Protein AF-A0A6B3FIM6-F1 (afdb_monomer_lite)

Sequence (51 aa):
VGTVCAAVPMSTGPTVGCLAVSLPARHAHRLHAAAAALSRGSTPVLLSLTI

Secondary structure (DSSP, 8-state):
--EEEEEEEEEETTEEEEEEEEEEGGGHHHHHHHHHHHHHHHHHHHHHHH-

Radius of gyration: 12.29 Å; chains: 1; bounding box: 29×19×33 Å

Foldseek 3Di:
DQKDKDWAWDDDPPDTDIDMDIDGPVCVVCRVVVSVVCNVCVVVVVVVVVD

pLDDT: mean 87.17, std 9.15, range [58.22, 96.44]

Structure (mmCIF, N/CA/C/O backbone):
data_AF-A0A6B3FIM6-F1
#
_entry.id   AF-A0A6B3FIM6-F1
#
loop_
_atom_site.group_PDB
_atom_site.id
_atom_site.type_symbol
_atom_site.label_atom_id
_atom_site.label_alt_id
_atom_site.label_comp_id
_atom_site.label_asym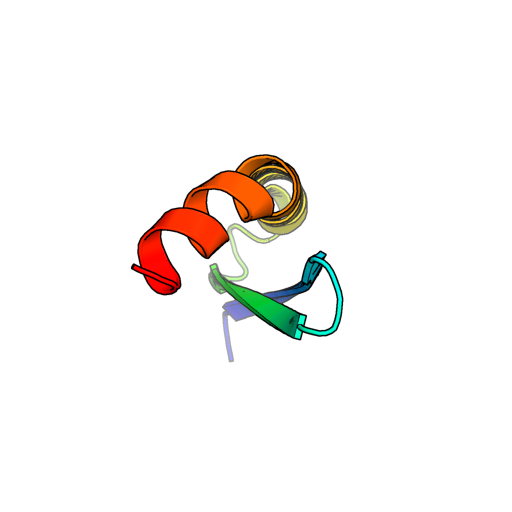_id
_atom_site.label_entity_id
_atom_site.label_seq_id
_atom_site.pdbx_PDB_ins_code
_atom_site.Cartn_x
_atom_site.Cartn_y
_atom_site.Cartn_z
_atom_site.occupancy
_atom_site.B_iso_or_equiv
_atom_site.auth_seq_id
_atom_site.auth_comp_id
_atom_site.auth_asym_id
_atom_site.auth_atom_id
_atom_site.pdbx_PDB_model_num
ATOM 1 N N . VAL A 1 1 ? 1.255 -7.605 -15.574 1.00 71.00 1 VAL A N 1
ATOM 2 C CA . VAL A 1 1 ? 2.702 -7.905 -15.727 1.00 71.00 1 VAL A CA 1
ATOM 3 C C . VAL A 1 1 ? 3.432 -6.593 -15.980 1.00 71.00 1 VAL A C 1
ATOM 5 O O . VAL A 1 1 ? 2.961 -5.829 -16.809 1.00 71.00 1 VAL A O 1
ATOM 8 N N . GLY A 1 2 ? 4.488 -6.277 -15.221 1.00 92.75 2 GLY A N 1
ATOM 9 C CA . GLY A 1 2 ? 5.200 -4.986 -15.315 1.00 92.75 2 GLY A CA 1
ATOM 10 C C . GLY A 1 2 ? 4.967 -4.013 -14.151 1.00 92.75 2 GLY A C 1
ATOM 11 O O . GLY A 1 2 ? 5.519 -2.912 -14.160 1.00 92.75 2 GLY A O 1
ATOM 12 N N . THR A 1 3 ? 4.207 -4.418 -13.133 1.00 95.62 3 THR A N 1
ATOM 13 C CA . THR A 1 3 ? 4.052 -3.701 -11.863 1.00 95.62 3 THR A CA 1
ATOM 14 C C . THR A 1 3 ? 4.421 -4.597 -10.690 1.00 95.62 3 THR A C 1
ATOM 16 O O . THR A 1 3 ? 4.379 -5.823 -10.784 1.00 95.62 3 THR A O 1
ATOM 19 N N . VAL A 1 4 ? 4.790 -3.961 -9.589 1.00 95.75 4 VAL A N 1
ATOM 20 C CA . VAL A 1 4 ? 5.004 -4.574 -8.282 1.00 95.75 4 VAL A CA 1
ATOM 21 C C . VAL A 1 4 ? 4.051 -3.916 -7.291 1.00 95.75 4 VAL A C 1
ATOM 23 O O . VAL A 1 4 ? 3.789 -2.716 -7.401 1.00 95.75 4 VAL A O 1
ATOM 26 N N . CYS A 1 5 ? 3.515 -4.696 -6.357 1.00 96.00 5 CYS A N 1
ATOM 27 C CA . CYS A 1 5 ? 2.548 -4.226 -5.372 1.00 96.00 5 CYS A CA 1
ATOM 28 C C . CYS A 1 5 ? 3.080 -4.469 -3.959 1.00 96.00 5 CYS A C 1
ATOM 30 O O . CYS A 1 5 ? 3.707 -5.498 -3.703 1.00 96.00 5 CYS A O 1
ATOM 32 N N . ALA A 1 6 ? 2.823 -3.528 -3.057 1.00 95.44 6 ALA A N 1
ATOM 33 C CA . ALA A 1 6 ? 3.041 -3.692 -1.628 1.00 95.44 6 ALA A CA 1
ATOM 34 C C . ALA A 1 6 ? 1.734 -3.418 -0.883 1.00 95.44 6 ALA A C 1
ATOM 36 O O . ALA A 1 6 ? 1.073 -2.408 -1.132 1.00 95.44 6 ALA A O 1
ATOM 37 N N . ALA A 1 7 ? 1.392 -4.322 0.032 1.00 94.69 7 ALA A N 1
ATOM 38 C CA . ALA A 1 7 ? 0.269 -4.194 0.946 1.00 94.69 7 ALA A CA 1
ATOM 39 C C . ALA A 1 7 ? 0.782 -3.692 2.302 1.00 94.69 7 ALA A C 1
ATOM 41 O O . ALA A 1 7 ? 1.730 -4.244 2.860 1.00 94.69 7 ALA A O 1
ATOM 42 N N . VAL A 1 8 ? 0.165 -2.633 2.816 1.00 91.56 8 VAL A N 1
ATOM 43 C CA . VAL A 1 8 ? 0.480 -2.009 4.098 1.00 91.56 8 VAL A CA 1
ATOM 44 C C . VAL A 1 8 ? -0.703 -2.260 5.030 1.00 91.56 8 VAL A C 1
ATOM 46 O O . VAL A 1 8 ? -1.784 -1.704 4.804 1.00 91.56 8 VAL A O 1
ATOM 49 N N . PRO A 1 9 ? -0.549 -3.126 6.042 1.00 87.31 9 PRO A N 1
ATOM 50 C CA . PRO A 1 9 ? -1.595 -3.344 7.023 1.00 87.31 9 PRO A CA 1
ATOM 51 C C . PRO A 1 9 ? -1.740 -2.105 7.904 1.00 87.31 9 PRO A C 1
ATOM 53 O O . PRO A 1 9 ? -0.757 -1.439 8.238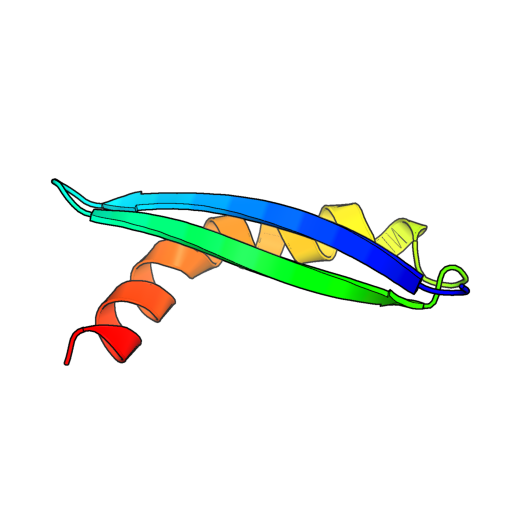 1.00 87.31 9 PRO A O 1
ATOM 56 N N . MET A 1 10 ? -2.974 -1.815 8.293 1.00 84.12 10 MET A N 1
ATOM 57 C CA . MET A 1 10 ? -3.289 -0.748 9.229 1.00 84.12 10 MET A CA 1
ATOM 58 C C . MET A 1 10 ? -4.313 -1.243 10.243 1.00 84.12 10 MET A C 1
ATOM 60 O O . MET A 1 10 ? -5.311 -1.872 9.887 1.00 84.12 10 MET A O 1
ATOM 64 N N . SER A 1 11 ? -4.047 -0.943 11.509 1.00 77.50 11 SER A N 1
ATOM 65 C CA . SER A 1 11 ? -4.914 -1.297 12.626 1.00 77.50 11 SER A CA 1
ATOM 66 C C . SER A 1 11 ? -5.221 -0.033 13.407 1.00 77.50 11 SER A C 1
ATOM 68 O O . SER A 1 11 ? -4.310 0.685 13.827 1.00 77.50 11 SER A O 1
ATOM 70 N N . THR A 1 12 ? -6.500 0.271 13.599 1.00 73.50 12 THR A N 1
ATOM 71 C CA . THR A 1 12 ? -6.922 1.394 14.442 1.00 73.50 12 THR A CA 1
ATOM 72 C C . THR A 1 12 ? -8.178 0.984 15.192 1.00 73.50 12 THR A C 1
ATOM 74 O O . THR A 1 12 ? -9.270 0.928 14.626 1.00 73.50 12 THR A O 1
ATOM 77 N N . GLY A 1 13 ? -8.003 0.634 16.469 1.00 75.88 13 GLY A N 1
ATOM 78 C CA . GLY A 1 13 ? -9.068 0.056 17.287 1.00 75.88 13 GLY A CA 1
ATOM 79 C C . GLY A 1 13 ? -9.597 -1.265 16.695 1.00 75.88 13 GLY A C 1
ATOM 80 O O . GLY A 1 13 ? -8.788 -2.107 16.307 1.00 75.88 13 GLY A O 1
ATOM 81 N N . PRO A 1 14 ? -10.926 -1.468 16.612 1.00 76.00 14 PRO A N 1
ATOM 82 C CA . PRO A 1 14 ? -11.523 -2.689 16.056 1.00 76.00 14 PRO A CA 1
ATOM 83 C C . PRO A 1 14 ? -11.423 -2.773 14.524 1.00 76.00 14 PRO A C 1
ATOM 85 O O . PRO A 1 14 ? -11.706 -3.815 13.936 1.00 76.00 14 PRO A O 1
ATOM 88 N N . THR A 1 15 ? -11.040 -1.680 13.866 1.00 70.38 15 THR A N 1
ATOM 89 C CA . THR A 1 15 ? -10.920 -1.594 12.412 1.00 70.38 15 THR A CA 1
ATOM 90 C C . THR A 1 15 ? -9.557 -2.106 11.964 1.00 70.38 15 THR A C 1
ATOM 92 O O . THR A 1 15 ? -8.517 -1.528 12.295 1.00 70.38 15 THR A O 1
ATOM 95 N N . VAL A 1 16 ? -9.572 -3.181 11.177 1.00 78.88 16 VAL A N 1
ATOM 96 C CA . VAL A 1 16 ? -8.399 -3.720 10.483 1.00 78.88 16 VAL A CA 1
ATOM 97 C C . VAL A 1 16 ? -8.605 -3.500 8.993 1.00 78.88 16 VAL A C 1
ATOM 99 O O . VAL A 1 16 ? -9.590 -3.960 8.417 1.00 78.88 16 VAL A O 1
ATOM 102 N N . GLY A 1 17 ? -7.682 -2.768 8.378 1.00 85.19 17 GLY A N 1
ATOM 103 C CA . GLY A 1 17 ? -7.721 -2.437 6.961 1.00 85.19 17 GLY A CA 1
ATOM 104 C C . GLY A 1 17 ? -6.367 -2.643 6.296 1.00 85.19 17 GLY A C 1
ATOM 105 O O . GLY A 1 17 ? -5.361 -2.959 6.936 1.00 85.19 17 GLY A O 1
ATOM 106 N N . CYS A 1 18 ? -6.336 -2.446 4.984 1.00 88.62 18 CYS A N 1
ATOM 107 C CA . CYS A 1 18 ? -5.103 -2.508 4.219 1.00 88.62 18 CYS A CA 1
ATOM 108 C C . CYS A 1 18 ? -5.088 -1.422 3.148 1.00 88.62 18 CYS A C 1
ATOM 110 O O . CYS A 1 18 ? -6.074 -1.223 2.440 1.00 88.62 18 CYS A O 1
ATOM 112 N N . LEU A 1 19 ? -3.948 -0.745 3.021 1.00 89.56 19 LEU A N 1
ATOM 113 C CA . LEU A 1 19 ? -3.652 0.132 1.897 1.00 89.56 19 LEU A CA 1
ATOM 114 C C . LEU A 1 19 ? -2.674 -0.574 0.966 1.00 89.56 19 LEU A C 1
ATOM 116 O O . LEU A 1 19 ? -1.699 -1.169 1.418 1.00 89.56 19 LEU A O 1
ATOM 120 N N . ALA A 1 20 ? -2.904 -0.484 -0.339 1.00 93.19 20 ALA A N 1
ATOM 121 C CA . ALA A 1 20 ? -2.020 -1.067 -1.337 1.00 93.19 20 ALA A CA 1
ATOM 122 C C . ALA A 1 20 ? -1.413 0.022 -2.220 1.00 93.19 20 ALA A C 1
ATOM 124 O O . ALA A 1 20 ? -2.082 0.988 -2.589 1.00 93.19 20 ALA A O 1
ATOM 125 N N . VAL A 1 21 ? -0.149 -0.158 -2.598 1.00 94.19 21 VAL A N 1
ATOM 126 C CA . VAL A 1 21 ? 0.527 0.700 -3.573 1.00 94.19 21 VAL A CA 1
ATOM 127 C C . VAL A 1 21 ? 1.123 -0.151 -4.684 1.00 94.19 21 VAL A C 1
ATOM 129 O O . VAL A 1 21 ? 1.847 -1.112 -4.430 1.00 94.19 21 VAL A O 1
ATOM 132 N N . SER A 1 22 ? 0.814 0.214 -5.926 1.00 96.44 22 SER A N 1
ATOM 133 C CA . SER A 1 22 ? 1.359 -0.417 -7.127 1.00 96.44 22 SER A CA 1
ATOM 134 C C . SER A 1 22 ? 2.295 0.544 -7.846 1.00 96.44 22 SER A C 1
ATOM 136 O O . SER A 1 22 ? 1.962 1.708 -8.056 1.00 96.44 22 SER A O 1
ATOM 138 N N . LEU A 1 23 ? 3.460 0.052 -8.257 1.00 96.31 23 LEU A N 1
ATOM 139 C CA . LEU A 1 23 ? 4.438 0.816 -9.028 1.00 96.31 23 LEU A CA 1
ATOM 140 C C . LEU A 1 23 ? 4.891 0.017 -10.248 1.00 96.31 23 LEU A C 1
ATOM 142 O O . LEU A 1 23 ? 4.923 -1.212 -10.195 1.00 96.31 23 LEU A O 1
ATOM 146 N N . PRO A 1 24 ? 5.311 0.678 -11.337 1.00 96.25 24 PRO A N 1
ATOM 147 C CA . PRO A 1 24 ? 5.992 -0.009 -12.423 1.00 96.25 24 PRO A CA 1
ATOM 148 C C . PRO A 1 24 ? 7.254 -0.722 -11.922 1.00 96.25 24 PRO A C 1
ATOM 150 O O . PRO A 1 24 ? 7.994 -0.160 -11.117 1.00 96.25 24 PRO A O 1
ATOM 153 N N . ALA A 1 25 ? 7.553 -1.912 -12.446 1.00 94.94 25 ALA A N 1
ATOM 154 C CA . ALA A 1 25 ? 8.682 -2.737 -12.003 1.00 94.94 25 ALA A CA 1
ATOM 155 C C . ALA A 1 25 ? 10.044 -2.019 -12.109 1.00 94.94 25 ALA A C 1
ATOM 157 O O . ALA A 1 25 ? 10.901 -2.192 -11.248 1.00 94.94 25 ALA A O 1
ATOM 158 N N . ARG A 1 26 ? 10.217 -1.113 -13.084 1.00 95.56 26 ARG A N 1
ATOM 159 C CA . ARG A 1 26 ? 11.409 -0.241 -13.194 1.00 95.56 26 ARG A CA 1
ATOM 160 C C . ARG A 1 26 ? 11.640 0.658 -11.966 1.00 95.56 26 ARG A C 1
ATOM 162 O O . ARG A 1 26 ? 12.760 1.075 -11.696 1.00 95.56 26 ARG A O 1
ATOM 169 N N . HIS A 1 27 ? 10.584 0.943 -11.205 1.00 95.44 27 HIS A N 1
ATOM 170 C CA . HIS A 1 27 ? 10.619 1.733 -9.975 1.00 95.44 27 HIS A CA 1
ATOM 171 C C . HIS A 1 27 ? 10.50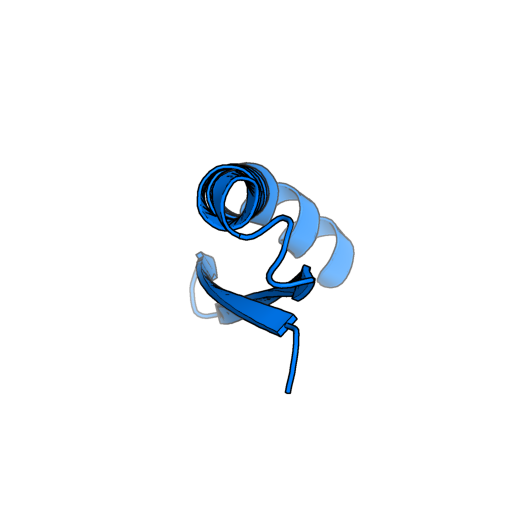3 0.869 -8.713 1.00 95.44 27 HIS A C 1
ATOM 173 O O . HIS A 1 27 ? 10.250 1.406 -7.636 1.00 95.44 27 HIS A O 1
ATOM 179 N N . ALA A 1 28 ? 10.695 -0.451 -8.812 1.00 92.38 28 ALA A N 1
ATOM 180 C CA . ALA A 1 28 ? 10.564 -1.358 -7.672 1.00 92.38 28 ALA A CA 1
ATOM 181 C C . ALA A 1 28 ? 11.482 -0.983 -6.497 1.00 92.38 28 ALA A C 1
ATOM 183 O O . ALA A 1 28 ? 11.085 -1.128 -5.346 1.00 92.38 28 ALA A O 1
ATOM 184 N N . HIS A 1 29 ? 12.654 -0.396 -6.765 1.00 94.81 29 HIS A N 1
ATOM 185 C CA . HIS A 1 29 ? 13.556 0.117 -5.726 1.00 94.81 29 HIS A CA 1
ATOM 186 C C . HIS A 1 29 ? 12.907 1.185 -4.823 1.00 94.81 29 HIS A C 1
ATOM 188 O O . HIS A 1 29 ? 13.287 1.331 -3.664 1.00 94.81 29 HIS A O 1
ATOM 194 N N . ARG A 1 30 ? 11.896 1.915 -5.319 1.00 94.25 30 ARG A N 1
ATOM 195 C CA . ARG A 1 30 ? 11.129 2.896 -4.533 1.00 94.25 30 ARG A CA 1
ATOM 196 C C . ARG A 1 30 ? 9.946 2.282 -3.798 1.00 94.25 30 ARG A C 1
ATOM 198 O O . ARG A 1 30 ? 9.375 2.958 -2.947 1.00 94.25 30 ARG A O 1
ATOM 205 N N . LEU A 1 31 ? 9.565 1.042 -4.107 1.00 96.00 31 LEU A N 1
ATOM 206 C CA . LEU A 1 31 ? 8.368 0.414 -3.547 1.00 96.00 31 LEU A CA 1
ATOM 207 C C . LEU A 1 31 ? 8.437 0.343 -2.024 1.00 96.00 31 LEU A C 1
ATOM 209 O O . LEU A 1 31 ? 7.467 0.693 -1.360 1.00 96.00 31 LEU A O 1
ATOM 213 N N . HIS A 1 32 ? 9.594 -0.024 -1.472 1.00 93.69 32 HIS A N 1
ATOM 214 C CA . HIS A 1 32 ? 9.777 -0.068 -0.025 1.00 93.69 32 HIS A CA 1
ATOM 215 C C . HIS A 1 32 ? 9.619 1.319 0.616 1.00 93.69 32 HIS A C 1
ATOM 217 O O . HIS A 1 32 ? 8.885 1.473 1.588 1.00 93.69 32 HIS A O 1
ATOM 223 N N . ALA A 1 33 ? 10.235 2.350 0.030 1.00 96.12 33 ALA A N 1
ATOM 224 C CA . ALA A 1 33 ? 10.110 3.720 0.521 1.00 96.12 33 ALA A CA 1
ATOM 225 C C . ALA A 1 33 ? 8.664 4.245 0.430 1.00 96.12 33 ALA A C 1
ATOM 227 O O . ALA A 1 33 ? 8.190 4.896 1.361 1.00 96.12 33 ALA A O 1
ATOM 228 N N . ALA A 1 34 ? 7.951 3.931 -0.657 1.00 94.81 34 ALA A N 1
ATOM 229 C CA . ALA A 1 34 ? 6.544 4.282 -0.839 1.00 94.81 34 ALA A CA 1
ATOM 230 C C . ALA A 1 34 ? 5.642 3.579 0.187 1.00 94.81 34 ALA A C 1
ATOM 232 O O . ALA A 1 34 ? 4.833 4.236 0.840 1.00 94.81 34 ALA A O 1
ATOM 233 N N . ALA A 1 35 ? 5.825 2.272 0.393 1.00 94.44 35 ALA A N 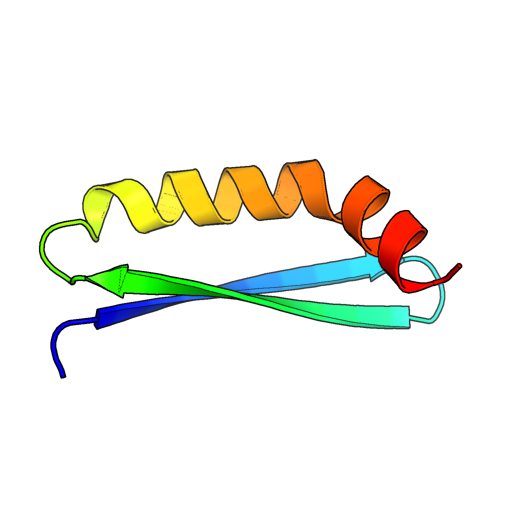1
ATOM 234 C CA . ALA A 1 35 ? 5.093 1.511 1.403 1.00 94.44 35 ALA A CA 1
ATOM 235 C C . ALA A 1 35 ? 5.368 2.034 2.824 1.00 94.44 35 ALA A C 1
ATOM 237 O O . ALA A 1 35 ? 4.441 2.212 3.611 1.00 94.44 35 ALA A O 1
ATOM 238 N N . ALA A 1 36 ? 6.625 2.366 3.138 1.00 94.00 36 ALA A N 1
ATOM 239 C CA . ALA A 1 36 ? 6.998 2.945 4.427 1.00 94.00 36 ALA A CA 1
ATOM 240 C C . ALA A 1 36 ? 6.380 4.339 4.645 1.00 94.00 36 ALA A C 1
ATOM 242 O O . ALA A 1 36 ? 5.987 4.674 5.762 1.00 94.00 36 ALA A O 1
ATOM 243 N N . ALA A 1 37 ? 6.271 5.152 3.589 1.00 93.12 37 ALA A N 1
ATOM 244 C CA . ALA A 1 37 ? 5.589 6.441 3.653 1.00 93.12 37 ALA A CA 1
ATOM 245 C C . ALA A 1 37 ? 4.082 6.276 3.901 1.00 93.12 37 ALA A C 1
ATOM 247 O O . ALA A 1 37 ? 3.547 6.949 4.781 1.00 93.12 37 ALA A O 1
ATOM 248 N N . LEU A 1 38 ? 3.422 5.343 3.201 1.00 91.19 38 LEU A N 1
ATOM 249 C CA . LEU A 1 38 ? 2.014 5.015 3.450 1.00 91.19 38 LEU A CA 1
ATOM 250 C C . LEU A 1 38 ? 1.788 4.517 4.879 1.00 91.19 38 LEU A C 1
ATOM 252 O O . LEU A 1 38 ? 0.840 4.945 5.522 1.00 91.19 38 LEU A O 1
ATOM 256 N N . SER A 1 39 ? 2.666 3.653 5.392 1.00 89.50 39 SER A N 1
ATOM 257 C CA . SER A 1 39 ? 2.563 3.137 6.761 1.00 89.50 39 SER A CA 1
ATOM 258 C C . SER A 1 39 ? 2.599 4.267 7.795 1.00 89.50 39 SER A C 1
ATOM 260 O O . SER A 1 39 ? 1.712 4.340 8.645 1.00 89.50 39 SER A O 1
ATOM 262 N N . ARG A 1 40 ? 3.542 5.214 7.663 1.00 90.06 40 ARG A N 1
ATOM 263 C CA . ARG A 1 40 ? 3.637 6.394 8.546 1.00 90.06 40 ARG A CA 1
ATOM 264 C C . ARG A 1 40 ? 2.455 7.359 8.416 1.00 90.06 40 ARG A C 1
ATOM 266 O O . ARG A 1 40 ? 2.090 7.990 9.399 1.00 90.06 40 ARG A O 1
ATOM 273 N N . GLY A 1 41 ? 1.884 7.489 7.218 1.00 85.69 41 GLY A N 1
ATOM 274 C CA . GLY A 1 41 ? 0.732 8.354 6.941 1.00 85.69 41 GLY A CA 1
ATOM 275 C C . GLY A 1 41 ? -0.632 7.678 7.107 1.00 85.69 41 GLY A C 1
ATOM 276 O O . GLY A 1 41 ? -1.651 8.318 6.864 1.00 85.69 41 GLY A O 1
ATOM 277 N N . SER A 1 42 ? -0.679 6.400 7.491 1.00 82.75 42 SER A N 1
ATOM 278 C CA . SER A 1 42 ? -1.922 5.616 7.499 1.00 82.75 42 SER A CA 1
ATOM 279 C C . SER A 1 42 ? -2.957 6.140 8.497 1.00 82.75 42 SER A C 1
ATOM 281 O O . SER A 1 42 ? -4.140 6.185 8.179 1.00 82.75 42 SER A O 1
ATOM 283 N N . THR A 1 43 ? -2.524 6.618 9.664 1.00 79.19 43 THR A N 1
ATOM 284 C CA . THR A 1 43 ? -3.386 7.171 10.720 1.00 79.19 43 THR A CA 1
ATOM 285 C C . THR A 1 43 ? -4.178 8.411 10.290 1.00 79.19 43 THR A C 1
ATOM 287 O O . THR A 1 43 ? -5.402 8.396 10.420 1.00 79.19 43 THR A O 1
ATOM 290 N N . PRO A 1 44 ? -3.554 9.487 9.765 1.00 78.12 44 PRO A N 1
ATOM 291 C CA . PRO A 1 44 ? -4.309 10.646 9.289 1.00 78.12 44 PRO A CA 1
ATOM 292 C C . PRO A 1 44 ? -5.189 10.319 8.076 1.00 78.12 44 PRO A C 1
ATOM 294 O O . PRO A 1 44 ? -6.305 10.821 7.994 1.00 78.12 44 PRO A O 1
ATOM 297 N N . VAL A 1 45 ? -4.736 9.443 7.172 1.00 80.81 45 VAL A N 1
ATOM 298 C CA . VAL A 1 45 ? -5.547 8.993 6.025 1.00 80.81 45 VAL A CA 1
ATOM 299 C C . VAL A 1 45 ? -6.813 8.272 6.493 1.00 80.81 45 VAL A C 1
ATOM 301 O O . VAL A 1 45 ? -7.897 8.544 5.984 1.00 80.81 45 VAL A O 1
ATOM 304 N N . LEU A 1 46 ? -6.693 7.399 7.494 1.00 77.69 46 LEU A N 1
ATOM 305 C CA . LEU A 1 46 ? -7.826 6.706 8.101 1.00 77.69 46 LEU A CA 1
ATOM 306 C C . LEU A 1 46 ? -8.850 7.662 8.712 1.00 77.69 46 LEU A C 1
ATOM 308 O O . LEU A 1 46 ? -10.047 7.483 8.495 1.00 77.69 46 LEU A O 1
ATOM 312 N N . LEU A 1 47 ? -8.393 8.691 9.431 1.00 77.56 47 LEU A N 1
ATOM 313 C CA . LEU A 1 47 ? -9.280 9.722 9.974 1.00 77.56 47 LEU A CA 1
ATOM 314 C C . LEU A 1 47 ? -10.059 10.418 8.853 1.00 77.56 47 LEU A C 1
ATOM 316 O O . LEU A 1 47 ? -11.272 10.532 8.954 1.00 77.56 47 LEU A O 1
ATOM 320 N N . SER A 1 48 ? -9.402 10.800 7.756 1.00 80.88 48 SER A N 1
ATOM 321 C CA . SER A 1 48 ? -10.072 11.438 6.613 1.00 80.88 48 SER A CA 1
ATOM 322 C C . SER A 1 48 ? -11.073 10.542 5.876 1.00 80.88 48 SER A C 1
ATOM 324 O O . SER A 1 48 ? -11.966 11.068 5.228 1.00 80.88 48 SER A O 1
ATOM 326 N N . LEU A 1 49 ? -10.919 9.218 5.937 1.00 75.31 49 LEU A N 1
ATOM 327 C CA . LEU A 1 49 ? -11.834 8.249 5.315 1.00 75.31 49 LEU A CA 1
ATOM 328 C C . LEU A 1 49 ? -13.012 7.850 6.219 1.00 75.31 49 LEU A C 1
ATOM 330 O O . LEU A 1 49 ? -13.949 7.220 5.735 1.00 75.31 49 LEU A O 1
ATOM 334 N N . THR A 1 50 ? -12.938 8.149 7.520 1.00 73.06 50 THR A N 1
ATOM 335 C CA . THR A 1 50 ? -13.958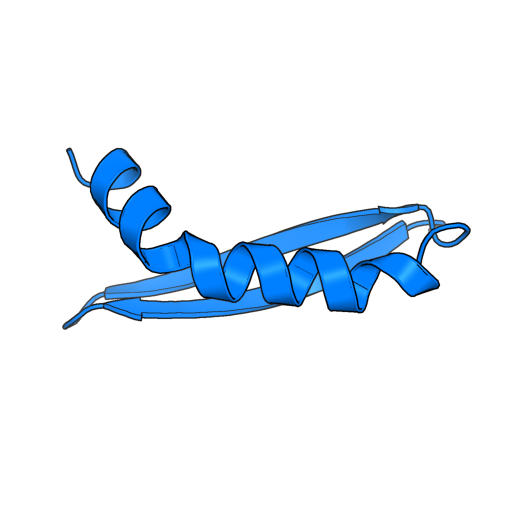 7.766 8.519 1.00 73.06 50 THR A CA 1
ATOM 336 C C . THR A 1 50 ? -14.9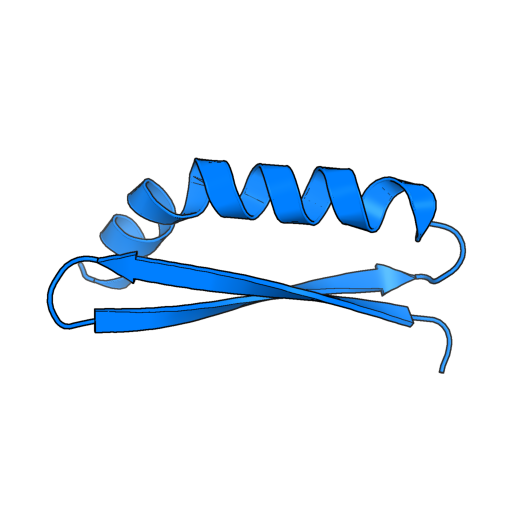35 8.910 8.835 1.00 73.06 50 THR A C 1
ATOM 338 O O . THR A 1 50 ? -15.953 8.673 9.482 1.00 73.06 50 THR A O 1
ATOM 341 N N . ILE A 1 51 ? -14.623 10.138 8.404 1.00 58.22 51 ILE A N 1
ATOM 342 C CA . ILE A 1 51 ? -15.502 11.320 8.485 1.00 58.22 51 ILE A CA 1
ATOM 343 C C . ILE A 1 51 ? -16.345 11.391 7.210 1.00 58.22 51 ILE A C 1
ATOM 345 O O . ILE A 1 51 ? -17.550 11.701 7.329 1.00 58.22 51 ILE A O 1
#